Protein AF-Q6WKX2-F1 (afdb_monomer)

InterPro domains:
  IPR000971 Globin [PF00042] (26-140)
  IPR000971 Globin [PS01033] (1-141)
  IPR001032 Leghaemoglobin-like [PTHR22924] (1-141)
  IPR009050 Globin-like superfamily [SSF46458] (1-140)
  IPR012292 Globin/Protoglobin [G3DSA:1.10.490.10] (1-141)
  IPR019824 Leghaemoglobin, iron-binding site [PS00208] (55-66)

Foldseek 3Di:
DDPVLLCLLVVLCVQCVVVQLVLQLLLVVLLCVVPVVVQCLPPQRVPDPDDSSPRPPSSVVSSVLSVQLSQLLVCCHPPVARDDPPVVLVVVVVSCVVSPNDPVSLPSLCSLDCSSCVSVVVS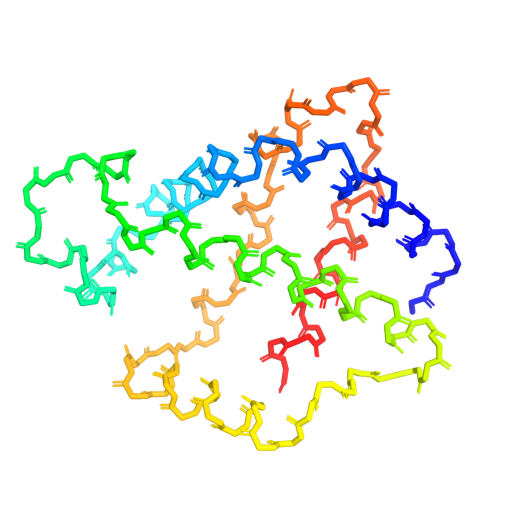DDPSNSVSSSVSSVRSVD

Secondary structure (DSSP, 8-state):
--HHHHHHHHHHHHHHGGGHHHHHHHHHHHHHHH-GGGGGGSHHHHT--S-GGG-TTHHHHHHHHHHHHHHHHHHHHHHSS----HHHHHHHHHHHHHTT--HHHH--TTTTSHHHHGGGTTT--HHHHHHHHHHHHHHH-

Structure (mmCIF, N/CA/C/O backbone):
data_AF-Q6WKX2-F1
#
_entry.id   AF-Q6WKX2-F1
#
loop_
_atom_site.group_PDB
_atom_site.id
_atom_site.type_symbol
_atom_site.label_atom_id
_atom_site.label_alt_id
_atom_site.label_comp_id
_atom_site.label_asym_id
_atom_site.label_entity_id
_atom_site.label_seq_id
_atom_site.pdbx_PDB_ins_code
_atom_site.Cartn_x
_atom_site.Cartn_y
_atom_site.Cartn_z
_atom_site.occupancy
_atom_site.B_iso_or_equiv
_atom_site.auth_seq_id
_atom_site.auth_comp_id
_atom_site.auth_asym_id
_atom_site.auth_atom_id
_atom_site.pdbx_PDB_model_num
ATOM 1 N N . PHE A 1 1 ? -5.556 3.647 16.032 1.00 90.94 1 PHE A N 1
ATOM 2 C CA . PHE A 1 1 ? -6.514 3.284 14.982 1.00 90.94 1 PHE A CA 1
ATOM 3 C C . PHE A 1 1 ? -7.911 3.233 15.582 1.00 90.94 1 PHE A C 1
ATOM 5 O O . PHE A 1 1 ? -8.194 2.341 16.381 1.00 90.94 1 PHE A O 1
ATOM 12 N N . SER A 1 2 ? -8.718 4.258 15.317 1.00 96.06 2 SER A N 1
ATOM 13 C CA . SER A 1 2 ? -10.068 4.406 15.867 1.00 96.06 2 SER A CA 1
ATOM 14 C C . SER A 1 2 ? -11.103 3.604 15.073 1.00 96.06 2 SER A C 1
ATOM 16 O O . SER A 1 2 ? -10.803 3.039 14.019 1.00 96.06 2 SER A O 1
ATOM 18 N N . GLU A 1 3 ? -12.326 3.545 15.594 1.00 95.44 3 GLU A N 1
ATOM 19 C CA . GLU A 1 3 ? -13.463 2.932 14.900 1.00 95.44 3 GLU A CA 1
ATOM 20 C C . GLU A 1 3 ? -13.832 3.703 13.631 1.00 95.44 3 GLU A C 1
ATOM 22 O O . GLU A 1 3 ? -14.079 3.112 12.584 1.00 95.44 3 GLU A O 1
ATOM 27 N N . GLU A 1 4 ? -13.777 5.032 13.695 1.00 95.00 4 GLU A N 1
ATOM 28 C CA . GLU A 1 4 ? -14.021 5.913 12.558 1.00 95.00 4 GLU A CA 1
ATOM 29 C C . GLU A 1 4 ? -12.968 5.695 11.466 1.00 95.00 4 GLU A C 1
ATOM 31 O O . GLU A 1 4 ? -13.316 5.590 10.291 1.00 95.00 4 GLU A O 1
ATOM 36 N N . GLN A 1 5 ? -11.687 5.562 11.835 1.00 94.38 5 GLN A N 1
ATOM 37 C CA . GLN A 1 5 ? -10.612 5.276 10.879 1.00 94.38 5 GLN A CA 1
ATOM 38 C C . GLN A 1 5 ? -10.812 3.921 10.181 1.00 94.38 5 GLN A C 1
ATOM 40 O O . GLN A 1 5 ? -10.668 3.835 8.959 1.00 94.38 5 GLN A O 1
ATOM 45 N N . GLU A 1 6 ? -11.198 2.875 10.919 1.00 95.50 6 GLU A N 1
ATOM 46 C CA . GLU A 1 6 ? -11.537 1.574 10.327 1.00 95.50 6 GLU A CA 1
ATOM 47 C C . GLU A 1 6 ? -12.734 1.678 9.389 1.00 95.50 6 GLU A C 1
ATOM 49 O O . GLU A 1 6 ? -12.649 1.236 8.242 1.00 95.50 6 GLU A O 1
ATOM 54 N N . ALA A 1 7 ? -13.819 2.313 9.831 1.00 95.00 7 ALA A N 1
ATOM 55 C CA . ALA A 1 7 ? -15.021 2.477 9.027 1.00 95.00 7 ALA A CA 1
ATOM 56 C C . ALA A 1 7 ? -14.728 3.219 7.714 1.00 95.00 7 ALA A C 1
ATOM 58 O O . ALA A 1 7 ? -15.217 2.818 6.655 1.00 95.00 7 ALA A O 1
ATOM 59 N N . LEU A 1 8 ? -13.892 4.262 7.755 1.00 93.62 8 LEU A N 1
ATOM 60 C CA . LEU A 1 8 ? -13.456 4.998 6.569 1.00 93.62 8 LEU A CA 1
ATOM 61 C C . LEU A 1 8 ? -12.695 4.097 5.590 1.00 93.62 8 LEU A C 1
ATOM 63 O O . LEU A 1 8 ? -13.024 4.090 4.399 1.00 93.62 8 LEU A O 1
ATOM 67 N N . VAL A 1 9 ? -11.722 3.312 6.065 1.00 92.31 9 VAL A N 1
ATOM 68 C CA . VAL A 1 9 ? -10.932 2.400 5.217 1.00 92.31 9 VAL A CA 1
ATOM 69 C C . VAL A 1 9 ? -11.804 1.283 4.646 1.00 92.31 9 VAL A C 1
ATOM 71 O O . VAL A 1 9 ? -11.816 1.080 3.435 1.00 92.31 9 VAL A O 1
ATOM 74 N N . VAL A 1 10 ? -12.601 0.609 5.475 1.00 93.62 10 VAL A N 1
ATOM 75 C CA . VAL A 1 10 ? -13.447 -0.518 5.052 1.00 93.62 10 VAL A CA 1
ATOM 76 C C . VAL A 1 10 ? -14.524 -0.067 4.063 1.00 93.62 10 VAL A C 1
ATOM 78 O O . VAL A 1 10 ? -14.713 -0.701 3.022 1.00 93.62 10 VAL A O 1
ATOM 81 N N . LYS A 1 11 ? -15.207 1.054 4.334 1.00 92.06 11 LYS A N 1
ATOM 82 C CA . LYS A 1 11 ? -16.253 1.586 3.446 1.00 92.06 11 LYS A CA 1
ATOM 83 C C . LYS A 1 11 ? -15.678 2.023 2.100 1.00 92.06 11 LYS A C 1
ATOM 85 O O . LYS A 1 11 ? -16.238 1.684 1.058 1.00 92.06 11 LYS A O 1
ATOM 90 N N . SER A 1 12 ? -14.568 2.763 2.111 1.00 90.38 12 SER A N 1
ATOM 91 C CA . SER A 1 12 ? -13.916 3.208 0.873 1.00 90.38 12 SER A CA 1
ATOM 92 C C . SER A 1 12 ? -13.347 2.031 0.079 1.00 90.38 12 SER A C 1
ATOM 94 O O . SER A 1 12 ? -13.565 1.963 -1.132 1.00 90.38 12 SER A O 1
ATOM 96 N N . TRP A 1 13 ? -12.728 1.049 0.744 1.00 91.19 13 TRP A N 1
ATOM 97 C CA . TRP A 1 13 ? -12.255 -0.175 0.100 1.00 91.19 13 TRP A CA 1
ATOM 98 C C . TRP A 1 13 ? -13.390 -0.971 -0.544 1.00 91.19 13 TRP A C 1
ATOM 100 O O . TRP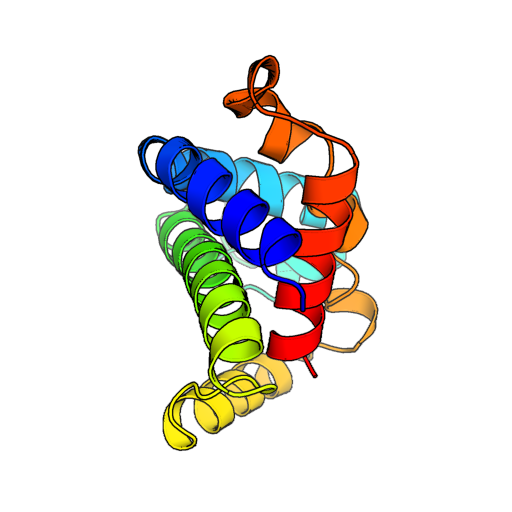 A 1 13 ? -13.250 -1.414 -1.682 1.00 91.19 13 TRP A O 1
ATOM 110 N N . GLY A 1 14 ? -14.540 -1.101 0.126 1.00 90.69 14 GLY A N 1
ATOM 111 C CA . GLY A 1 14 ? -15.713 -1.792 -0.416 1.00 90.69 14 GLY A CA 1
ATOM 112 C C . GLY A 1 14 ? -16.186 -1.234 -1.764 1.00 90.69 14 GLY A C 1
ATOM 113 O O . GLY A 1 14 ? -16.657 -1.989 -2.616 1.00 90.69 14 GLY A O 1
ATOM 114 N N . VAL A 1 15 ? -16.005 0.070 -1.993 1.00 89.00 15 VAL A N 1
ATOM 115 C CA . VAL A 1 15 ? -16.285 0.709 -3.287 1.00 89.00 15 VAL A CA 1
ATOM 116 C C . VAL A 1 15 ? -15.110 0.557 -4.250 1.00 89.00 15 VAL A C 1
ATOM 118 O O . VAL A 1 15 ? -15.303 0.105 -5.378 1.00 89.00 15 VAL A O 1
ATOM 121 N N . MET A 1 16 ? -13.891 0.864 -3.800 1.00 87.62 16 MET A N 1
ATOM 122 C CA . MET A 1 16 ? -12.677 0.805 -4.621 1.00 87.62 16 MET A CA 1
ATOM 123 C C . MET A 1 16 ? -12.394 -0.596 -5.173 1.00 87.62 16 MET A C 1
ATOM 125 O O . MET A 1 16 ? -11.891 -0.713 -6.287 1.00 87.62 16 MET A O 1
ATOM 129 N N . LYS A 1 17 ? -12.743 -1.661 -4.439 1.00 87.31 17 LYS A N 1
ATOM 130 C CA . LYS A 1 17 ? -12.460 -3.058 -4.804 1.00 87.31 17 LYS A CA 1
ATOM 131 C C . LYS A 1 17 ? -13.005 -3.450 -6.183 1.00 87.31 17 LYS A C 1
ATOM 133 O O . LYS A 1 17 ? -12.391 -4.281 -6.847 1.00 87.31 17 LYS A O 1
ATOM 138 N N . LYS A 1 18 ? -14.109 -2.838 -6.634 1.00 86.25 18 LYS A N 1
ATOM 139 C CA . LYS A 1 18 ? -14.716 -3.097 -7.955 1.00 86.25 18 LYS A CA 1
ATOM 140 C C . LYS A 1 18 ? -13.789 -2.712 -9.112 1.00 86.25 18 LYS A C 1
ATOM 142 O O . LYS A 1 18 ? -13.700 -3.447 -10.088 1.00 86.25 18 LYS A O 1
ATOM 147 N N . ASP A 1 19 ? -13.041 -1.623 -8.945 1.00 85.75 19 ASP A N 1
ATOM 148 C CA . ASP A 1 19 ? -12.129 -1.061 -9.949 1.00 85.75 19 ASP A CA 1
ATOM 149 C C . ASP A 1 19 ? -10.661 -1.114 -9.502 1.00 85.75 19 ASP A C 1
ATOM 151 O O . ASP A 1 19 ? -9.790 -0.445 -10.069 1.00 85.75 19 ASP A O 1
ATOM 155 N N . ALA A 1 20 ? -10.356 -1.916 -8.478 1.00 83.31 20 ALA A N 1
ATOM 156 C CA . ALA A 1 20 ? -9.079 -1.850 -7.776 1.00 83.31 20 ALA A CA 1
ATOM 157 C C . ALA A 1 20 ? -7.874 -2.182 -8.668 1.00 83.31 20 ALA A C 1
ATOM 159 O O . ALA A 1 20 ? -6.785 -1.664 -8.440 1.00 83.31 20 ALA A O 1
ATOM 160 N N . GLY A 1 21 ? -8.067 -2.958 -9.740 1.00 84.75 21 GLY A N 1
ATOM 161 C CA . GLY A 1 21 ? -7.026 -3.173 -10.746 1.00 84.75 21 GLY A CA 1
ATOM 162 C C . GLY A 1 21 ? -6.644 -1.885 -11.486 1.00 84.75 21 GLY A C 1
ATOM 163 O O . GLY A 1 21 ? -5.461 -1.596 -11.644 1.00 84.75 21 GLY A O 1
ATOM 164 N N . GLN A 1 22 ? -7.624 -1.081 -11.912 1.00 84.94 22 GLN A N 1
ATOM 165 C CA . GLN A 1 22 ? -7.359 0.198 -12.585 1.00 84.94 22 GLN A CA 1
ATOM 166 C C . GLN A 1 22 ? -6.855 1.260 -11.604 1.00 84.94 22 GLN A C 1
ATOM 168 O O . GLN A 1 22 ? -5.941 2.019 -11.930 1.00 84.94 22 GLN A O 1
ATOM 173 N N . LEU A 1 23 ? -7.416 1.297 -10.392 1.00 86.00 23 LEU A N 1
ATOM 174 C CA . LEU A 1 23 ? -6.938 2.162 -9.311 1.00 86.00 23 LEU A CA 1
ATOM 175 C C . LEU A 1 23 ? -5.486 1.855 -8.948 1.00 86.00 23 LEU A C 1
ATOM 177 O O . LEU A 1 23 ? -4.694 2.777 -8.780 1.00 86.00 23 LEU A O 1
ATOM 181 N N . GLY A 1 24 ? -5.134 0.571 -8.900 1.00 86.38 24 GLY A N 1
ATOM 182 C CA . GLY A 1 24 ? -3.777 0.085 -8.701 1.00 86.38 24 GLY A CA 1
ATOM 183 C C . GLY A 1 24 ? -2.799 0.613 -9.729 1.00 86.38 24 GLY A C 1
ATOM 184 O O . GLY A 1 24 ? -1.763 1.160 -9.364 1.00 86.38 24 GLY A O 1
ATOM 185 N N . VAL A 1 25 ? -3.151 0.537 -11.011 1.00 88.56 25 VAL A N 1
ATOM 186 C CA . VAL A 1 25 ? -2.295 1.098 -12.061 1.00 88.56 25 VAL A CA 1
ATOM 187 C C . VAL A 1 25 ? -2.134 2.609 -11.891 1.00 88.56 25 VAL A C 1
ATOM 189 O O . VAL A 1 25 ? -1.009 3.092 -11.933 1.00 88.56 25 VAL A O 1
ATOM 192 N N . LYS A 1 26 ? -3.218 3.355 -11.632 1.00 87.25 26 LYS A N 1
ATOM 193 C CA . LYS A 1 26 ? -3.148 4.812 -11.404 1.00 87.25 26 LYS A CA 1
ATOM 194 C C . LYS A 1 26 ? -2.284 5.173 -10.193 1.00 87.25 26 LYS A C 1
ATOM 196 O O . LYS A 1 26 ? -1.535 6.145 -10.248 1.00 87.25 26 LYS A O 1
ATOM 201 N N . PHE A 1 27 ? -2.385 4.398 -9.115 1.00 87.00 27 PHE A N 1
ATOM 202 C CA . PHE A 1 27 ? -1.581 4.565 -7.907 1.00 87.00 27 PHE A CA 1
ATOM 203 C C . PHE A 1 27 ? -0.088 4.403 -8.210 1.00 87.00 27 PHE A C 1
ATOM 205 O O . PHE A 1 27 ? 0.692 5.318 -7.954 1.00 87.00 27 PHE A O 1
ATOM 212 N N . PHE A 1 28 ? 0.303 3.296 -8.845 1.00 88.94 28 PHE A N 1
ATOM 213 C CA . PHE A 1 28 ? 1.703 3.058 -9.205 1.00 88.94 28 PHE A CA 1
ATOM 214 C C . PHE A 1 28 ? 2.215 4.009 -10.287 1.00 88.94 28 PHE A C 1
ATOM 216 O O . PHE A 1 28 ? 3.359 4.446 -10.212 1.00 88.94 28 PHE A O 1
ATOM 223 N N . ALA A 1 29 ? 1.380 4.406 -11.250 1.00 89.19 29 ALA A N 1
ATOM 224 C CA . ALA A 1 29 ? 1.730 5.451 -12.206 1.00 89.19 29 ALA A CA 1
ATOM 225 C C . ALA A 1 29 ? 2.087 6.760 -11.485 1.00 89.19 29 ALA A C 1
ATOM 227 O O . ALA A 1 29 ? 3.082 7.389 -11.833 1.00 89.19 29 ALA A O 1
ATOM 228 N N . LYS A 1 30 ? 1.343 7.127 -10.429 1.00 87.50 30 LYS A N 1
ATOM 229 C CA . LYS A 1 30 ? 1.658 8.309 -9.619 1.00 87.50 30 LYS A CA 1
ATOM 230 C C . LYS A 1 30 ? 2.946 8.145 -8.810 1.00 87.50 30 LYS A C 1
ATOM 232 O O . LYS A 1 30 ? 3.715 9.096 -8.731 1.00 87.50 30 LYS A O 1
ATOM 237 N N . ILE A 1 31 ? 3.212 6.954 -8.262 1.00 87.88 31 ILE A N 1
ATOM 238 C CA . ILE A 1 31 ? 4.504 6.644 -7.623 1.00 87.88 31 ILE A CA 1
ATOM 239 C C . ILE A 1 31 ? 5.645 6.866 -8.619 1.00 87.88 31 ILE A C 1
ATOM 241 O O . ILE A 1 31 ? 6.606 7.550 -8.294 1.00 87.88 31 ILE A O 1
ATOM 245 N N . PHE A 1 32 ? 5.532 6.345 -9.841 1.00 88.81 32 PHE A N 1
ATOM 246 C CA . PHE A 1 32 ? 6.585 6.468 -10.853 1.00 88.81 32 PHE A CA 1
ATOM 247 C C . PHE A 1 32 ? 6.705 7.875 -11.447 1.00 88.81 32 PHE A C 1
ATOM 249 O O . PHE A 1 32 ? 7.769 8.226 -11.943 1.00 88.81 32 PHE A O 1
ATOM 256 N N . GLU A 1 33 ? 5.651 8.686 -11.390 1.00 87.50 33 GLU A N 1
ATOM 257 C CA . GLU A 1 33 ? 5.716 10.113 -11.722 1.00 87.50 33 GLU A CA 1
ATOM 258 C C . GLU A 1 33 ? 6.538 10.887 -10.678 1.00 87.50 33 GLU A C 1
ATOM 260 O O . GLU A 1 33 ? 7.345 11.737 -11.041 1.00 87.50 33 GLU A O 1
ATOM 265 N N . ILE A 1 34 ? 6.359 10.572 -9.388 1.00 85.12 34 ILE A N 1
ATOM 266 C CA . ILE A 1 34 ? 7.073 11.212 -8.269 1.00 85.12 34 ILE A CA 1
ATOM 267 C C . ILE A 1 34 ? 8.517 10.698 -8.172 1.00 85.12 34 ILE A C 1
ATOM 269 O O . ILE A 1 34 ? 9.450 11.478 -8.001 1.00 85.12 34 ILE A O 1
ATOM 273 N N . ALA A 1 35 ? 8.702 9.385 -8.304 1.00 86.50 35 ALA A N 1
ATOM 274 C CA . ALA A 1 35 ? 9.978 8.692 -8.191 1.00 86.50 35 ALA A CA 1
ATOM 275 C C . ALA A 1 35 ? 10.179 7.732 -9.382 1.00 86.50 35 ALA A C 1
ATOM 277 O O . ALA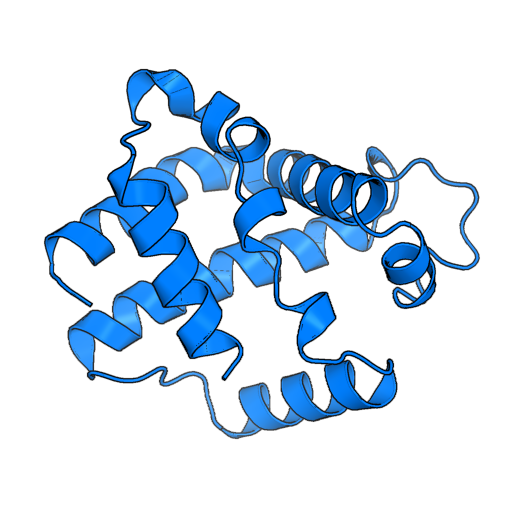 A 1 35 ? 9.968 6.521 -9.260 1.00 86.50 35 ALA A O 1
ATOM 278 N N . PRO A 1 36 ? 10.626 8.232 -10.552 1.00 88.50 36 PRO A N 1
ATOM 279 C CA . PRO A 1 36 ? 10.828 7.401 -11.743 1.00 88.50 36 PRO A CA 1
ATOM 280 C C . PRO A 1 36 ? 11.818 6.248 -11.540 1.00 88.50 36 PRO A C 1
ATOM 282 O O . PRO A 1 36 ? 11.689 5.193 -12.166 1.00 88.50 36 PRO A O 1
ATOM 285 N N . SER A 1 37 ? 12.797 6.423 -10.645 1.00 88.88 37 SER A N 1
ATOM 286 C CA . SER A 1 37 ? 13.759 5.384 -10.263 1.00 88.88 37 SER A CA 1
ATOM 287 C C . SER A 1 37 ? 13.079 4.150 -9.663 1.00 88.88 37 SER A C 1
ATOM 289 O O . SER A 1 37 ? 13.503 3.033 -9.967 1.00 88.88 37 SER A O 1
ATOM 291 N N . ALA A 1 38 ? 11.982 4.326 -8.916 1.00 89.12 38 ALA A N 1
ATOM 292 C CA . ALA A 1 38 ? 11.251 3.232 -8.280 1.00 89.12 38 ALA A CA 1
ATOM 293 C C . ALA A 1 38 ? 10.714 2.223 -9.306 1.00 89.12 38 ALA A C 1
ATOM 295 O O . ALA A 1 38 ? 10.690 1.023 -9.042 1.00 89.12 38 ALA A O 1
ATOM 296 N N . LYS A 1 39 ? 10.374 2.667 -10.529 1.00 90.00 39 LYS A N 1
ATOM 297 C CA . LYS A 1 39 ? 9.926 1.774 -11.614 1.00 90.00 39 LYS A CA 1
ATOM 298 C C . LYS A 1 39 ? 10.950 0.672 -11.913 1.00 90.00 39 LYS A C 1
ATOM 300 O O . LYS A 1 39 ? 10.562 -0.459 -12.193 1.00 90.00 39 LYS A O 1
ATOM 305 N N . ARG A 1 40 ? 12.252 0.976 -11.827 1.00 90.12 40 ARG A N 1
ATOM 306 C CA . ARG A 1 40 ? 13.341 0.031 -12.144 1.00 90.12 40 ARG A CA 1
ATOM 307 C C . ARG A 1 40 ? 13.518 -1.068 -11.096 1.00 90.12 40 ARG A C 1
ATOM 309 O O . ARG A 1 40 ? 14.160 -2.074 -11.386 1.00 90.12 40 ARG A O 1
ATOM 316 N N . MET A 1 41 ? 12.949 -0.894 -9.906 1.00 90.62 41 MET A N 1
ATOM 317 C CA . MET A 1 41 ? 13.002 -1.881 -8.825 1.00 90.62 41 MET A CA 1
ATOM 318 C C . MET A 1 41 ? 12.031 -3.039 -9.070 1.00 90.62 41 MET A C 1
ATOM 320 O O . MET A 1 41 ? 12.271 -4.173 -8.657 1.00 90.62 41 MET A O 1
ATOM 324 N N . PHE A 1 42 ? 10.954 -2.781 -9.813 1.00 91.00 42 PHE A N 1
ATOM 325 C CA . PHE A 1 42 ? 10.016 -3.807 -10.239 1.00 91.00 42 PHE A CA 1
ATOM 326 C C . PHE A 1 42 ? 10.607 -4.568 -11.422 1.00 91.00 42 PHE A C 1
ATOM 328 O O . PHE A 1 42 ? 10.584 -4.098 -12.559 1.00 91.00 42 PHE A O 1
ATOM 335 N N . SER A 1 43 ? 11.100 -5.781 -11.171 1.00 90.50 43 SER A N 1
ATOM 336 C CA . SER A 1 43 ? 11.680 -6.650 -12.212 1.00 90.50 43 SER A CA 1
ATOM 337 C C . SER A 1 43 ? 10.763 -6.852 -13.426 1.00 90.50 43 SER A C 1
ATOM 339 O O . SER A 1 43 ? 11.237 -6.964 -14.549 1.00 90.50 43 SER A O 1
ATOM 341 N N . PHE A 1 44 ? 9.443 -6.841 -13.222 1.00 89.06 44 PHE A N 1
ATOM 342 C CA . PHE A 1 44 ? 8.451 -6.972 -14.289 1.00 89.06 44 PHE A CA 1
ATOM 343 C C . PHE A 1 44 ? 8.159 -5.679 -15.067 1.00 89.06 44 PHE A C 1
ATOM 345 O O . PHE A 1 44 ? 7.408 -5.733 -16.039 1.00 89.06 44 PHE A O 1
ATOM 352 N N . LEU A 1 45 ? 8.705 -4.535 -14.642 1.00 91.00 45 LEU A N 1
ATOM 353 C CA . LEU A 1 45 ? 8.608 -3.243 -15.333 1.00 91.00 45 LEU A CA 1
ATOM 354 C C . LEU A 1 45 ? 9.943 -2.781 -15.911 1.00 91.00 45 LEU A C 1
ATOM 356 O O . LEU A 1 45 ? 9.938 -2.047 -16.894 1.00 91.00 45 LEU A O 1
ATOM 360 N N . ARG A 1 46 ? 11.064 -3.166 -15.289 1.00 85.44 46 ARG A N 1
ATOM 361 C CA . ARG A 1 46 ? 12.406 -2.708 -15.664 1.00 85.44 46 ARG A CA 1
ATOM 362 C C . ARG A 1 46 ? 12.734 -2.990 -17.130 1.00 85.44 46 ARG A C 1
ATOM 364 O O . ARG A 1 46 ? 13.263 -2.111 -17.797 1.00 85.44 46 ARG A O 1
ATOM 371 N N . ASP A 1 47 ? 12.366 -4.178 -17.600 1.00 82.44 47 ASP A N 1
ATOM 372 C CA . ASP A 1 47 ? 12.723 -4.695 -18.924 1.00 82.44 47 ASP A CA 1
ATOM 373 C C . ASP A 1 47 ? 11.479 -4.821 -19.836 1.00 82.44 47 ASP A C 1
ATOM 375 O O . ASP A 1 47 ? 11.447 -5.637 -20.752 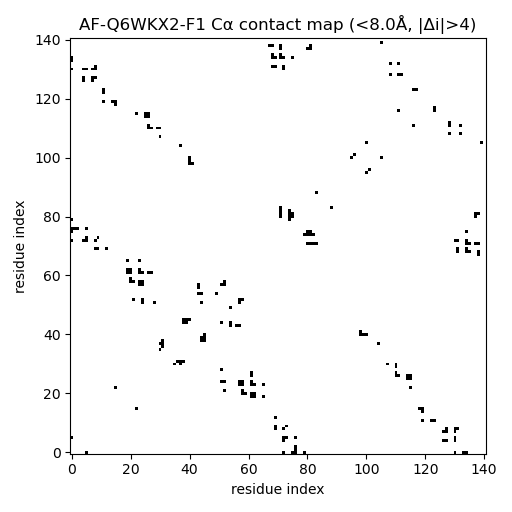1.00 82.44 47 ASP A O 1
ATOM 379 N N . SER A 1 48 ? 10.405 -4.072 -19.543 1.00 84.88 48 SER A N 1
ATOM 380 C CA . SER A 1 48 ? 9.126 -4.162 -20.259 1.00 84.88 48 SER A CA 1
ATOM 381 C C . SER A 1 48 ? 8.836 -2.904 -21.074 1.00 84.88 48 SER A C 1
ATOM 383 O O . SER A 1 48 ? 8.742 -1.811 -20.516 1.00 84.88 48 SER A O 1
ATOM 385 N N . ASP A 1 49 ? 8.577 -3.093 -22.370 1.00 83.31 49 ASP A N 1
ATOM 386 C CA . ASP A 1 49 ? 8.107 -2.035 -23.279 1.00 83.31 49 ASP A CA 1
ATOM 387 C C . ASP A 1 49 ? 6.590 -1.802 -23.193 1.00 83.31 49 ASP A C 1
ATOM 389 O O . ASP A 1 49 ? 6.043 -0.908 -23.840 1.00 83.31 49 ASP A O 1
ATOM 393 N N . LEU A 1 50 ? 5.882 -2.614 -22.399 1.00 86.75 50 LEU A N 1
ATOM 394 C CA . LEU A 1 50 ? 4.440 -2.487 -22.256 1.00 86.75 50 LEU A CA 1
ATOM 395 C C . LEU A 1 50 ? 4.084 -1.222 -21.459 1.00 86.75 50 LEU A C 1
ATOM 397 O O . LEU A 1 50 ? 4.714 -0.933 -20.433 1.00 86.75 50 LEU A O 1
ATOM 401 N N . PRO A 1 51 ? 3.006 -0.518 -21.847 1.00 88.69 51 PRO A N 1
ATOM 402 C CA . PRO A 1 51 ? 2.367 0.464 -20.980 1.00 88.69 51 PRO A CA 1
ATOM 403 C C . PRO A 1 51 ? 2.020 -0.147 -19.613 1.00 88.69 51 PRO A C 1
ATOM 405 O O . PRO A 1 51 ? 1.687 -1.334 -19.516 1.00 88.69 51 PRO A O 1
ATOM 408 N N . LEU A 1 52 ? 2.055 0.659 -18.547 1.00 86.88 52 LEU A N 1
ATOM 409 C CA . LEU A 1 52 ? 1.800 0.196 -17.172 1.00 86.88 52 LEU A CA 1
ATOM 410 C C . LEU A 1 52 ? 0.435 -0.504 -17.048 1.00 86.88 52 LEU A C 1
ATOM 412 O O . LEU A 1 52 ? 0.307 -1.528 -16.380 1.00 86.88 52 LEU A O 1
ATOM 416 N N . GLU A 1 53 ? -0.570 0.011 -17.754 1.00 85.69 53 GLU A N 1
ATOM 417 C CA . GLU A 1 53 ? -1.952 -0.476 -17.808 1.00 85.69 53 GLU A CA 1
ATOM 418 C C . GLU A 1 53 ? -2.073 -1.876 -18.418 1.00 85.69 53 GLU A C 1
ATOM 420 O O . GLU A 1 53 ? -3.020 -2.615 -18.112 1.00 85.69 53 GLU A O 1
ATOM 425 N N . GLN A 1 54 ? -1.120 -2.226 -19.283 1.00 88.31 54 GLN A N 1
ATOM 426 C CA . GLN A 1 54 ? -1.055 -3.494 -20.001 1.00 88.31 54 GLN A CA 1
ATOM 427 C C . GLN A 1 54 ? -0.131 -4.501 -19.312 1.00 88.31 54 GLN A C 1
ATOM 429 O O . GLN A 1 54 ? -0.144 -5.678 -19.669 1.00 88.31 54 GLN A O 1
ATOM 434 N N . ASN A 1 55 ? 0.637 -4.086 -18.298 1.00 88.75 55 ASN A N 1
ATOM 435 C CA . ASN A 1 55 ? 1.518 -4.999 -17.589 1.00 88.75 55 ASN A CA 1
ATOM 436 C C . ASN A 1 55 ? 0.703 -5.990 -16.727 1.00 88.75 55 ASN A C 1
ATOM 438 O O . ASN A 1 55 ? 0.022 -5.575 -15.779 1.00 88.75 55 ASN A O 1
ATOM 442 N N . PRO A 1 56 ? 0.787 -7.310 -16.989 1.00 88.19 56 PRO A N 1
ATOM 443 C CA . PRO A 1 56 ? -0.058 -8.297 -16.319 1.00 88.19 56 PRO A CA 1
ATOM 444 C C . PRO A 1 56 ? 0.298 -8.497 -14.840 1.00 88.19 56 PRO A C 1
ATOM 446 O O . PRO A 1 56 ? -0.511 -9.038 -14.090 1.00 88.19 56 PRO A O 1
ATOM 449 N N . LYS A 1 57 ? 1.489 -8.063 -14.401 1.00 90.75 57 LYS A N 1
ATOM 450 C CA . LYS A 1 57 ? 1.979 -8.237 -13.024 1.00 90.75 57 LYS A CA 1
ATOM 451 C C . LYS A 1 57 ? 1.751 -7.011 -12.140 1.00 90.75 57 LYS A C 1
ATOM 453 O O . LYS A 1 57 ? 1.693 -7.157 -10.920 1.00 90.75 57 LYS A O 1
ATOM 458 N N . LEU A 1 58 ? 1.543 -5.830 -12.729 1.00 89.56 58 LEU A N 1
ATOM 459 C CA . LEU A 1 58 ? 1.301 -4.608 -11.961 1.00 89.56 58 LEU A CA 1
ATOM 460 C C . LEU A 1 58 ? -0.058 -4.630 -11.248 1.00 89.56 58 LEU A C 1
ATOM 462 O O . LEU A 1 58 ? -0.134 -4.305 -10.066 1.00 89.56 58 LEU A O 1
ATOM 466 N N . LYS A 1 59 ? -1.125 -5.051 -11.943 1.00 88.50 59 LYS A N 1
ATOM 467 C CA . LYS A 1 59 ? -2.481 -5.086 -11.363 1.00 88.50 59 LYS A CA 1
ATOM 468 C C . LYS A 1 59 ? -2.562 -6.005 -10.134 1.00 88.50 59 LYS A C 1
ATOM 470 O O . LYS A 1 59 ? -3.020 -5.522 -9.102 1.00 88.50 59 LYS A O 1
ATOM 475 N N . PRO A 1 60 ? -2.099 -7.273 -10.180 1.00 90.19 60 PRO A N 1
ATOM 476 C CA . PRO A 1 60 ? -2.101 -8.135 -8.999 1.00 90.19 60 PRO A CA 1
ATOM 477 C C . PRO A 1 60 ? -1.271 -7.572 -7.846 1.00 90.19 60 PRO A C 1
ATOM 479 O O . PRO A 1 60 ? -1.728 -7.601 -6.710 1.00 90.19 60 PRO A O 1
ATOM 482 N N . HIS A 1 61 ? -0.089 -7.011 -8.127 1.00 90.25 61 HIS A N 1
ATOM 483 C CA . HIS A 1 61 ? 0.744 -6.412 -7.085 1.00 90.25 61 HIS A CA 1
ATOM 484 C C . HIS A 1 61 ? 0.023 -5.253 -6.383 1.00 90.25 61 HIS A C 1
ATOM 486 O O . HIS A 1 61 ? -0.054 -5.220 -5.157 1.00 90.25 61 HIS A O 1
ATOM 492 N N . ALA A 1 62 ? -0.581 -4.346 -7.152 1.00 88.06 62 ALA A N 1
ATOM 493 C CA . ALA A 1 62 ? -1.305 -3.217 -6.588 1.00 88.06 62 ALA A CA 1
ATOM 494 C C . ALA A 1 62 ? -2.554 -3.631 -5.798 1.00 88.06 62 ALA A C 1
ATOM 496 O O . ALA A 1 62 ? -2.845 -3.046 -4.755 1.00 88.06 62 ALA A O 1
ATOM 497 N N . LEU A 1 63 ? -3.265 -4.666 -6.257 1.00 89.25 63 LEU A N 1
ATOM 498 C CA . LEU A 1 63 ? -4.374 -5.260 -5.511 1.00 89.25 63 LEU A CA 1
ATOM 499 C C . LEU A 1 63 ? -3.921 -5.808 -4.157 1.00 89.25 63 LEU A C 1
ATOM 501 O O . LEU A 1 63 ? -4.601 -5.565 -3.161 1.00 89.25 63 LEU A O 1
ATOM 505 N N . SER A 1 64 ? -2.780 -6.503 -4.113 1.00 90.31 64 SER A N 1
ATOM 506 C CA . SER A 1 64 ? -2.219 -7.012 -2.861 1.00 90.31 64 SER A CA 1
ATOM 507 C C . SER A 1 64 ? -1.905 -5.882 -1.886 1.00 90.31 64 SER A C 1
ATOM 509 O O . SER A 1 64 ? -2.293 -5.981 -0.728 1.00 90.31 64 SER A O 1
ATOM 511 N N . VAL A 1 65 ? -1.287 -4.785 -2.345 1.00 88.88 65 VAL A N 1
ATOM 512 C CA . VAL A 1 65 ? -1.004 -3.623 -1.482 1.00 88.88 65 VAL A CA 1
ATOM 513 C C . VAL A 1 65 ? -2.297 -3.064 -0.885 1.00 88.88 65 VAL A C 1
ATOM 515 O O . VAL A 1 65 ? -2.412 -2.976 0.333 1.00 88.88 65 VAL A O 1
ATOM 518 N N . PHE A 1 66 ? -3.311 -2.766 -1.706 1.00 89.56 66 PHE A N 1
ATOM 519 C CA . PHE A 1 66 ? -4.576 -2.225 -1.196 1.00 89.56 66 PHE A CA 1
ATOM 520 C C . PHE A 1 66 ? -5.292 -3.171 -0.227 1.00 89.56 66 PHE A C 1
ATOM 522 O O . PHE A 1 66 ? -5.791 -2.728 0.810 1.00 89.56 66 PHE A O 1
ATOM 529 N N . ALA A 1 67 ? -5.348 -4.465 -0.552 1.00 90.75 67 ALA A N 1
ATOM 530 C CA . ALA A 1 67 ? -5.999 -5.458 0.293 1.00 90.75 67 ALA A CA 1
ATOM 531 C C . ALA A 1 67 ? -5.288 -5.584 1.644 1.00 90.75 67 ALA A C 1
ATOM 533 O O . ALA A 1 67 ? -5.938 -5.495 2.683 1.00 90.75 67 ALA A O 1
ATOM 534 N N . MET A 1 68 ? -3.958 -5.703 1.636 1.00 91.19 68 MET A N 1
ATOM 535 C CA . MET A 1 68 ? -3.168 -5.822 2.858 1.00 91.19 68 MET A CA 1
ATOM 536 C C . MET A 1 68 ? -3.233 -4.559 3.717 1.00 91.19 68 MET A C 1
ATOM 538 O O . MET A 1 68 ? -3.311 -4.662 4.939 1.00 91.19 68 MET A O 1
ATOM 542 N N . THR A 1 69 ? -3.267 -3.365 3.119 1.00 91.19 69 THR A N 1
ATOM 543 C CA . THR A 1 69 ? -3.476 -2.119 3.871 1.00 91.19 69 THR A CA 1
ATOM 544 C C . THR A 1 69 ? -4.864 -2.082 4.518 1.00 91.19 69 THR A C 1
ATOM 546 O O . THR A 1 69 ? -4.985 -1.736 5.692 1.00 91.19 69 THR A O 1
ATOM 549 N N . CYS A 1 70 ? -5.913 -2.498 3.800 1.00 92.06 70 CYS A N 1
ATOM 550 C CA . CYS A 1 70 ? -7.258 -2.581 4.371 1.00 92.06 70 CYS A CA 1
ATOM 551 C C . CYS A 1 70 ? -7.347 -3.619 5.502 1.00 92.06 70 CYS A C 1
ATOM 553 O O . CYS A 1 70 ? -7.972 -3.362 6.529 1.00 92.06 70 CYS A O 1
ATOM 555 N N . GLU A 1 71 ? -6.727 -4.788 5.343 1.00 92.06 71 GLU A N 1
ATOM 556 C CA . GLU A 1 71 ? -6.661 -5.802 6.401 1.00 92.06 71 GLU A CA 1
ATOM 557 C C . GLU A 1 71 ? -5.895 -5.285 7.621 1.00 92.06 71 GLU A C 1
ATOM 559 O O . GLU A 1 71 ? -6.309 -5.520 8.756 1.00 92.06 71 GLU A O 1
ATOM 564 N N . SER A 1 72 ? -4.825 -4.520 7.396 1.00 92.19 72 SER A N 1
ATOM 565 C CA . SER A 1 72 ? -4.041 -3.900 8.465 1.00 92.19 72 SER A CA 1
ATOM 566 C C . SER A 1 72 ? -4.878 -2.921 9.284 1.00 92.19 72 SER A C 1
ATOM 568 O O . SER A 1 72 ? -4.803 -2.953 10.507 1.00 92.19 72 SER A O 1
ATOM 570 N N . ALA A 1 73 ? -5.746 -2.124 8.652 1.00 93.06 73 ALA A N 1
ATOM 571 C CA . ALA A 1 73 ? -6.696 -1.254 9.355 1.00 93.06 73 ALA A CA 1
ATOM 572 C C . ALA A 1 73 ? -7.600 -2.036 10.331 1.00 93.06 73 ALA A C 1
ATOM 574 O O . ALA A 1 73 ? -7.709 -1.685 11.508 1.00 93.06 73 ALA A O 1
ATOM 575 N N . VAL A 1 74 ? -8.187 -3.143 9.863 1.00 93.88 74 VAL A N 1
ATOM 576 C CA . VAL A 1 74 ? -9.051 -4.015 10.681 1.00 93.88 74 VAL A CA 1
ATOM 577 C C . VAL A 1 74 ? -8.265 -4.641 11.838 1.00 93.88 74 VAL A C 1
ATOM 579 O O . VAL A 1 74 ? -8.722 -4.682 12.982 1.00 93.88 74 VAL A O 1
ATOM 582 N N . GLN A 1 75 ? -7.047 -5.114 11.569 1.00 92.25 75 GLN A N 1
ATOM 583 C CA . GLN A 1 75 ? -6.181 -5.720 12.583 1.00 92.25 75 GLN A CA 1
ATOM 584 C C . GLN A 1 75 ? -5.733 -4.702 13.636 1.00 92.25 75 GLN A C 1
ATOM 586 O O . GLN A 1 75 ? -5.773 -4.999 14.829 1.00 92.25 75 GLN A O 1
ATOM 591 N N . LEU A 1 76 ? -5.385 -3.483 13.221 1.00 93.00 76 LEU A N 1
ATOM 592 C CA . LEU A 1 76 ? -5.023 -2.398 14.129 1.00 93.00 76 LEU A CA 1
ATOM 593 C C . LEU A 1 76 ? -6.176 -2.026 15.054 1.00 93.00 76 LEU A C 1
ATOM 595 O O . LEU A 1 76 ? -5.938 -1.824 16.244 1.00 93.00 76 LEU A O 1
ATOM 599 N N . ARG A 1 77 ? -7.417 -1.976 14.551 1.00 93.44 77 ARG A N 1
ATOM 600 C CA . ARG A 1 77 ? -8.584 -1.752 15.412 1.00 93.44 77 ARG A CA 1
ATOM 601 C C . ARG A 1 77 ? -8.777 -2.899 16.396 1.00 93.44 77 ARG A C 1
ATOM 603 O O . ARG A 1 77 ? -8.942 -2.660 17.590 1.00 93.44 77 ARG A O 1
ATOM 610 N N . LYS A 1 78 ? -8.774 -4.137 15.898 1.00 92.75 78 LYS A N 1
ATOM 611 C CA . LYS A 1 78 ? -9.131 -5.323 16.686 1.00 92.75 78 LYS A CA 1
ATOM 612 C C . LYS A 1 78 ? -8.069 -5.716 17.714 1.00 92.75 78 LYS A C 1
ATOM 614 O O . LYS A 1 78 ? -8.411 -6.170 18.799 1.00 92.75 78 LYS A O 1
ATOM 619 N N . ALA A 1 79 ? -6.794 -5.610 17.353 1.00 91.75 79 ALA A N 1
ATOM 620 C CA . ALA A 1 79 ? -5.675 -6.169 18.109 1.00 91.75 79 ALA A CA 1
ATOM 621 C C . ALA A 1 79 ? -4.613 -5.129 18.503 1.00 91.75 79 ALA A C 1
ATOM 623 O O . ALA A 1 79 ? -3.631 -5.488 19.150 1.00 91.75 79 ALA A O 1
ATOM 624 N N . GLY A 1 80 ? -4.760 -3.864 18.093 1.00 90.44 80 GLY A N 1
ATOM 625 C CA . GLY A 1 80 ? -3.780 -2.803 18.355 1.00 90.44 80 GLY A CA 1
ATOM 626 C C . GLY A 1 80 ? -2.478 -2.923 17.554 1.00 90.44 80 GLY A C 1
ATOM 627 O O . GLY A 1 80 ? -1.594 -2.082 17.699 1.00 90.44 80 GLY A O 1
ATOM 628 N N . LYS A 1 81 ? -2.346 -3.954 16.710 1.00 89.12 81 LYS A N 1
ATOM 629 C CA . LYS A 1 81 ? -1.169 -4.241 15.881 1.00 89.12 81 LYS A CA 1
ATOM 630 C C . LYS A 1 81 ? -1.564 -4.997 14.615 1.00 89.12 81 LYS A C 1
ATOM 632 O O . LYS A 1 81 ? -2.606 -5.648 14.588 1.00 89.12 81 LYS A O 1
ATOM 637 N N . VAL A 1 82 ? -0.706 -4.951 13.601 1.00 88.75 82 VAL A N 1
ATO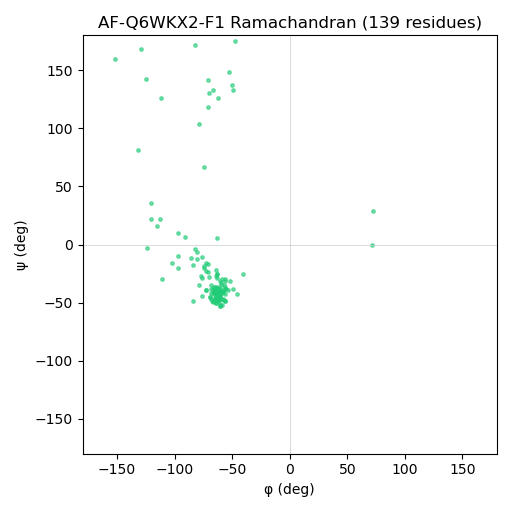M 638 C CA . VAL A 1 82 ? -0.828 -5.796 12.407 1.00 88.75 82 VAL A CA 1
ATOM 639 C C . VAL A 1 82 ? -0.521 -7.246 12.799 1.00 88.75 82 VAL A C 1
ATOM 641 O O . VAL A 1 82 ? 0.453 -7.529 13.493 1.00 88.75 82 VAL A O 1
ATOM 644 N N . THR A 1 83 ? -1.400 -8.167 12.412 1.00 85.81 83 THR A N 1
ATOM 645 C CA . THR A 1 83 ? -1.371 -9.598 12.755 1.00 85.81 83 THR A CA 1
ATOM 646 C C . THR A 1 83 ? -1.279 -10.503 11.526 1.00 85.81 83 THR A C 1
ATOM 648 O O . THR A 1 83 ? -1.613 -11.689 11.600 1.00 85.81 83 THR A O 1
ATOM 651 N N . VAL A 1 84 ? -0.803 -9.972 10.393 1.00 79.69 84 VAL A N 1
ATOM 652 C CA . VAL A 1 84 ? -0.398 -10.785 9.236 1.00 79.69 84 VAL A CA 1
ATOM 653 C C . VAL A 1 84 ? 0.540 -11.897 9.722 1.00 79.69 84 VAL A C 1
ATOM 655 O O . VAL A 1 84 ? 1.395 -11.667 10.579 1.00 79.69 84 VAL A O 1
ATOM 658 N N . ARG A 1 85 ? 0.346 -13.124 9.218 1.00 79.38 85 ARG A N 1
ATOM 659 C CA . ARG A 1 85 ? 1.138 -14.294 9.633 1.00 79.38 85 ARG A CA 1
ATOM 660 C C . ARG A 1 85 ? 2.630 -13.961 9.573 1.00 79.38 85 ARG A C 1
ATOM 662 O O . ARG A 1 85 ? 3.101 -13.441 8.566 1.00 79.38 85 ARG A O 1
ATOM 669 N N . GLU A 1 86 ? 3.366 -14.304 10.629 1.00 71.25 86 GLU A N 1
ATOM 670 C CA . GLU A 1 86 ? 4.779 -13.931 10.778 1.00 71.25 86 GLU A CA 1
ATOM 671 C C . GLU A 1 86 ? 5.644 -14.403 9.598 1.00 71.25 86 GLU A C 1
ATOM 673 O O . GLU A 1 86 ? 6.506 -13.664 9.129 1.00 71.25 86 GLU A O 1
ATOM 678 N N . SER A 1 87 ? 5.374 -15.600 9.064 1.00 66.75 87 SER A N 1
ATOM 679 C CA . SER A 1 87 ? 6.048 -16.111 7.865 1.00 66.75 87 SER A CA 1
ATOM 680 C C . SER A 1 87 ? 5.808 -15.224 6.641 1.00 66.75 87 SER A C 1
ATOM 682 O O . SER A 1 87 ? 6.750 -14.880 5.940 1.00 66.75 87 SER A O 1
ATOM 684 N N . SER A 1 88 ? 4.570 -14.772 6.431 1.00 82.06 88 SER A N 1
ATOM 685 C CA . SER A 1 88 ? 4.219 -13.881 5.324 1.00 82.06 88 SER A CA 1
ATOM 686 C C . SER A 1 88 ? 4.859 -12.497 5.463 1.00 82.06 88 SER A C 1
ATOM 688 O O . SER A 1 88 ? 5.308 -11.946 4.462 1.00 82.06 88 SER A O 1
ATOM 690 N N . LEU A 1 89 ? 4.952 -11.944 6.679 1.00 82.88 89 LEU A N 1
ATOM 691 C CA . LEU A 1 89 ? 5.664 -10.679 6.913 1.00 82.88 89 LEU A CA 1
ATOM 692 C C . LEU A 1 89 ? 7.170 -10.814 6.658 1.00 82.88 89 LEU A C 1
ATOM 694 O O . LEU A 1 89 ? 7.755 -9.946 6.015 1.00 82.88 89 LEU A O 1
ATOM 698 N N . LYS A 1 90 ? 7.790 -11.919 7.092 1.00 85.94 90 LYS A N 1
ATOM 699 C CA . LYS A 1 90 ? 9.209 -12.204 6.823 1.00 85.94 90 LYS A CA 1
ATOM 700 C C . LYS A 1 90 ? 9.495 -12.325 5.327 1.00 85.94 90 LYS A C 1
ATOM 702 O O . LYS A 1 90 ? 10.450 -11.717 4.850 1.00 85.94 90 LYS A O 1
ATOM 707 N N . ASP A 1 91 ? 8.654 -13.041 4.585 1.00 89.06 91 ASP A N 1
ATOM 708 C CA . ASP A 1 91 ? 8.807 -13.201 3.134 1.00 89.06 91 ASP A CA 1
ATOM 709 C C . ASP A 1 91 ? 8.639 -11.867 2.388 1.00 89.06 91 ASP A C 1
ATOM 711 O O . ASP A 1 91 ? 9.390 -11.564 1.452 1.00 89.06 91 ASP A O 1
ATOM 715 N N . LEU A 1 92 ? 7.684 -11.035 2.822 1.00 88.00 92 LEU A N 1
ATOM 716 C CA . LEU A 1 92 ? 7.496 -9.688 2.287 1.00 88.00 92 LEU A CA 1
ATOM 717 C C . LEU A 1 92 ? 8.709 -8.807 2.573 1.00 88.00 92 LEU A C 1
ATOM 719 O O . LEU A 1 92 ? 9.244 -8.214 1.636 1.00 88.00 92 LEU A O 1
ATOM 723 N N . GLY A 1 93 ? 9.178 -8.759 3.821 1.00 89.06 93 GLY A N 1
ATOM 724 C CA . GLY A 1 93 ? 10.364 -7.997 4.209 1.00 89.06 93 GLY A CA 1
ATOM 725 C C . GLY A 1 93 ? 11.605 -8.431 3.426 1.00 89.06 93 GLY A C 1
ATOM 726 O O . GLY A 1 93 ? 12.281 -7.597 2.828 1.00 89.06 93 GLY A O 1
ATOM 727 N N . ALA A 1 94 ? 11.849 -9.741 3.320 1.00 92.81 94 ALA A N 1
ATOM 728 C CA . ALA A 1 94 ? 12.958 -10.293 2.543 1.00 92.81 94 ALA A CA 1
ATOM 729 C C . ALA A 1 94 ? 12.871 -9.926 1.052 1.00 92.81 94 ALA A C 1
ATOM 731 O O . ALA A 1 94 ? 13.885 -9.620 0.424 1.00 92.81 94 ALA A O 1
ATOM 732 N N . THR A 1 95 ? 11.662 -9.919 0.482 1.00 91.94 95 THR A N 1
ATOM 733 C CA . THR A 1 95 ? 11.443 -9.522 -0.914 1.00 91.94 95 THR A CA 1
ATOM 734 C C . THR A 1 95 ? 11.745 -8.040 -1.126 1.00 91.94 95 THR A C 1
ATOM 736 O O . THR A 1 95 ? 12.497 -7.704 -2.038 1.00 91.94 95 THR A O 1
ATOM 739 N N . HIS A 1 96 ? 11.209 -7.152 -0.284 1.00 92.44 96 HIS A N 1
ATOM 740 C CA . HIS A 1 96 ? 11.450 -5.709 -0.394 1.00 92.44 96 HIS A CA 1
ATOM 741 C C . HIS A 1 96 ? 12.935 -5.376 -0.174 1.00 92.44 96 HIS A C 1
ATOM 743 O O . HIS A 1 96 ? 13.518 -4.636 -0.967 1.00 92.44 96 HIS A O 1
ATOM 749 N N . PHE A 1 97 ? 13.582 -6.020 0.802 1.00 92.69 97 PHE A N 1
ATOM 750 C CA . PHE A 1 97 ? 15.021 -5.895 1.041 1.00 92.69 97 PHE A CA 1
ATOM 751 C C . PHE A 1 97 ? 15.853 -6.339 -0.171 1.00 92.69 97 PHE A C 1
ATOM 753 O O . PHE A 1 97 ? 16.736 -5.614 -0.624 1.00 92.69 97 PHE A O 1
ATOM 760 N N . LYS A 1 98 ? 15.531 -7.496 -0.768 1.00 93.25 98 LYS A N 1
ATOM 761 C CA . LYS A 1 98 ? 16.213 -8.016 -1.967 1.00 93.25 98 LYS A CA 1
ATOM 762 C C . LYS A 1 98 ? 16.174 -7.040 -3.147 1.00 93.25 98 LYS A C 1
ATOM 764 O O . LYS A 1 98 ? 17.118 -7.007 -3.934 1.00 93.25 98 LYS A O 1
ATOM 769 N N . TYR A 1 99 ? 15.090 -6.282 -3.296 1.00 90.81 99 TYR A N 1
ATOM 770 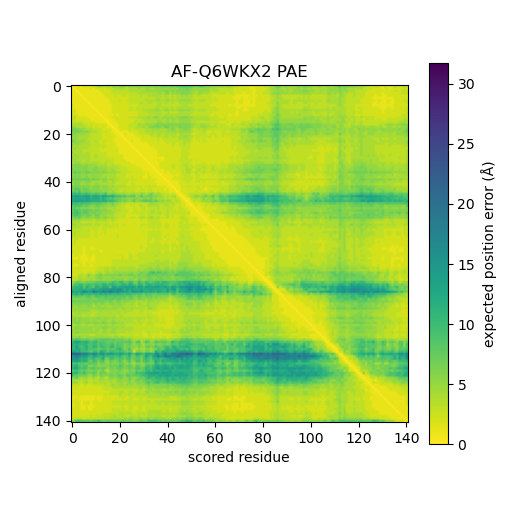C CA . TYR A 1 99 ? 14.931 -5.300 -4.373 1.00 90.81 99 TYR A CA 1
ATOM 771 C C . TYR A 1 99 ? 15.422 -3.892 -4.003 1.00 90.81 99 TYR A C 1
ATOM 773 O O . TYR A 1 99 ? 15.263 -2.974 -4.805 1.00 90.81 99 TYR A O 1
ATOM 781 N N . GLY A 1 100 ? 16.053 -3.723 -2.835 1.00 91.38 100 GLY A N 1
ATOM 782 C CA . GLY A 1 100 ? 16.642 -2.453 -2.405 1.00 91.38 100 GLY A CA 1
ATOM 783 C C . GLY A 1 100 ? 15.607 -1.397 -2.023 1.00 91.38 100 GLY A C 1
ATOM 784 O O . GLY A 1 100 ? 15.848 -0.206 -2.211 1.00 91.38 100 GLY A O 1
ATOM 785 N N . VAL A 1 101 ? 14.433 -1.819 -1.545 1.00 90.81 101 VAL A N 1
ATOM 786 C CA . VAL A 1 101 ? 13.438 -0.898 -0.987 1.00 90.81 101 VAL A CA 1
ATOM 787 C C . VAL A 1 101 ? 13.996 -0.299 0.302 1.00 90.81 101 VAL A C 1
ATOM 789 O O . VAL A 1 101 ? 14.558 -1.009 1.129 1.00 9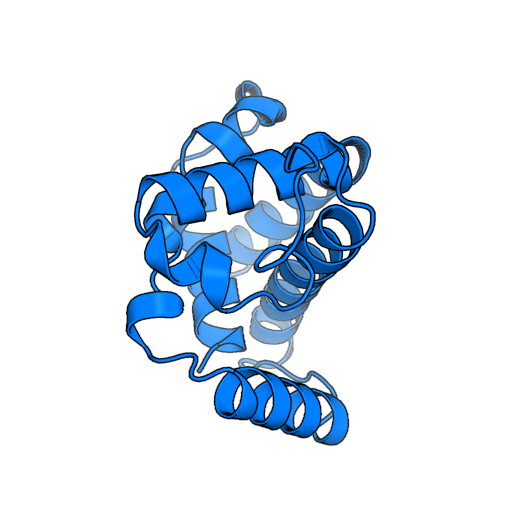0.81 101 VAL A O 1
ATOM 792 N N . VAL A 1 102 ? 13.865 1.019 0.422 1.00 90.00 102 VAL A N 1
ATOM 793 C CA . VAL A 1 102 ? 14.361 1.843 1.531 1.00 90.00 102 VAL A CA 1
ATOM 794 C C . VAL A 1 102 ? 13.205 2.709 2.013 1.00 90.00 102 VAL A C 1
ATOM 796 O O . VAL A 1 102 ? 12.177 2.779 1.333 1.00 90.00 102 VAL A O 1
ATOM 799 N N . ASP A 1 103 ? 13.361 3.356 3.159 1.00 87.56 103 ASP A N 1
ATOM 800 C CA . ASP A 1 103 ? 12.300 4.110 3.830 1.00 87.56 103 ASP A CA 1
ATOM 801 C C . ASP A 1 103 ? 11.642 5.151 2.909 1.00 87.56 103 ASP A C 1
ATOM 803 O O . ASP A 1 103 ? 10.417 5.268 2.875 1.00 87.56 103 ASP A O 1
ATOM 807 N N . GLU A 1 104 ? 12.422 5.829 2.064 1.00 87.94 104 GLU A N 1
ATOM 808 C CA . GLU A 1 104 ? 11.923 6.821 1.106 1.00 87.94 104 GLU A CA 1
ATOM 809 C C . GLU A 1 104 ? 10.971 6.219 0.063 1.00 87.94 104 GLU A C 1
ATOM 811 O O . GLU A 1 104 ? 10.067 6.895 -0.425 1.00 87.94 104 GLU A O 1
ATOM 816 N N . HIS A 1 105 ? 11.133 4.937 -0.272 1.00 87.81 105 HIS A N 1
ATOM 817 C CA . HIS A 1 105 ? 10.233 4.238 -1.190 1.00 87.81 105 HIS A CA 1
ATOM 818 C C . HIS A 1 105 ? 8.880 3.907 -0.547 1.00 87.81 105 HIS A C 1
ATOM 820 O O . HIS A 1 105 ? 7.910 3.674 -1.271 1.00 87.81 105 HIS A O 1
ATOM 826 N N . PHE A 1 106 ? 8.798 3.888 0.788 1.00 83.88 106 PHE A N 1
ATOM 827 C CA . PHE A 1 106 ? 7.545 3.698 1.511 1.00 83.88 106 PHE A CA 1
ATOM 828 C C . PHE A 1 106 ? 6.776 5.006 1.722 1.00 83.88 106 PHE A C 1
ATOM 830 O O . PHE A 1 106 ? 5.592 4.930 2.048 1.00 83.88 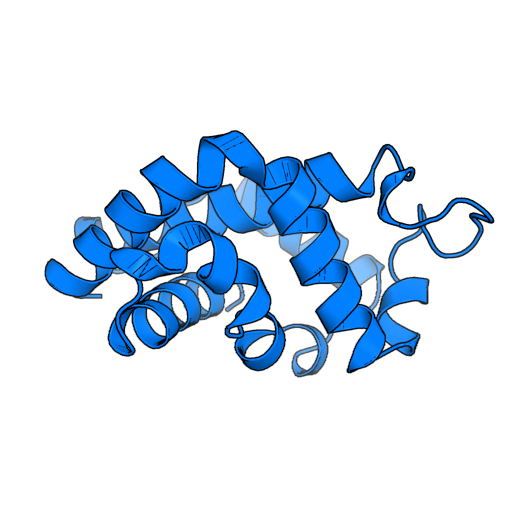106 PHE A O 1
ATOM 837 N N . ASP A 1 107 ? 7.358 6.186 1.470 1.00 81.81 107 ASP A N 1
ATOM 838 C CA . ASP A 1 107 ? 6.623 7.460 1.523 1.00 81.81 107 ASP A CA 1
ATOM 839 C C . ASP A 1 107 ? 5.701 7.644 0.301 1.00 81.81 107 ASP A C 1
ATOM 841 O O . ASP A 1 107 ? 5.865 8.496 -0.574 1.00 81.81 107 ASP A O 1
ATOM 845 N N . VAL A 1 108 ? 4.679 6.793 0.234 1.00 72.12 108 VAL A N 1
ATOM 846 C CA . VAL A 1 108 ? 3.667 6.761 -0.826 1.00 72.12 108 VAL A CA 1
ATOM 847 C C . VAL A 1 108 ? 2.400 7.516 -0.426 1.00 72.12 108 VAL A C 1
ATOM 849 O O . VAL A 1 108 ? 1.393 7.462 -1.138 1.00 72.12 108 VAL A O 1
ATOM 852 N N . ARG A 1 109 ? 2.422 8.260 0.689 1.00 68.69 109 ARG A N 1
ATOM 853 C CA . ARG A 1 109 ? 1.266 9.036 1.178 1.00 68.69 109 ARG A CA 1
ATOM 854 C C . ARG A 1 109 ? 0.780 10.035 0.134 1.00 68.69 109 ARG A C 1
ATOM 856 O O . ARG A 1 109 ? -0.423 10.196 -0.077 1.00 68.69 109 ARG A O 1
ATOM 863 N N . PHE A 1 110 ? 1.718 10.658 -0.575 1.00 65.06 110 PHE A N 1
ATOM 864 C CA . PHE A 1 110 ? 1.414 11.541 -1.696 1.00 65.06 110 PHE A CA 1
ATOM 865 C C . PHE A 1 110 ? 0.871 10.781 -2.913 1.00 65.06 110 PHE A C 1
ATOM 867 O O . PHE A 1 110 ? 0.066 11.330 -3.659 1.00 65.06 110 PHE A O 1
ATOM 874 N N . ALA A 1 111 ? 1.224 9.511 -3.116 1.00 66.81 111 ALA A N 1
ATOM 875 C CA . ALA A 1 111 ? 0.660 8.696 -4.194 1.00 66.81 111 ALA A CA 1
ATOM 876 C C . ALA A 1 111 ? -0.769 8.211 -3.887 1.00 66.81 111 ALA A C 1
ATOM 878 O O . ALA A 1 111 ? -1.590 8.141 -4.804 1.00 66.81 111 ALA A O 1
ATOM 879 N N . PHE A 1 112 ? -1.126 8.036 -2.607 1.00 66.88 112 PHE A N 1
ATOM 880 C CA . PHE A 1 112 ? -2.514 7.871 -2.135 1.00 66.88 112 PHE A CA 1
ATOM 881 C C . PHE A 1 112 ? -3.401 9.112 -2.387 1.00 66.88 112 PHE A C 1
ATOM 883 O O . PHE A 1 112 ? -4.551 9.160 -1.959 1.00 66.88 112 PHE A O 1
ATOM 890 N N . SER A 1 113 ? -2.882 10.132 -3.082 1.00 60.22 113 SER A N 1
ATOM 891 C CA . SER A 1 113 ? -3.565 11.373 -3.444 1.00 60.22 113 SER A CA 1
ATOM 892 C C . SER A 1 113 ? -4.966 11.209 -4.045 1.00 60.22 113 SER A C 1
ATOM 894 O O . SER A 1 113 ? -5.467 10.137 -4.392 1.00 60.22 113 SER A O 1
ATOM 896 N N . ARG A 1 114 ? -5.577 12.380 -4.250 1.00 56.97 114 ARG A N 1
ATOM 897 C CA . ARG A 1 114 ? -6.846 12.621 -4.934 1.00 56.97 114 ARG A CA 1
ATOM 898 C C . ARG A 1 114 ? -7.053 11.769 -6.194 1.00 56.97 114 ARG A C 1
ATOM 900 O O . ARG A 1 114 ? -8.203 11.538 -6.507 1.00 56.97 114 ARG A O 1
ATOM 907 N N . SER A 1 115 ? -6.029 11.276 -6.893 1.00 61.25 115 SER A N 1
ATOM 908 C CA . SER A 1 115 ? -6.178 10.386 -8.057 1.00 61.25 115 SER A CA 1
ATOM 909 C C . SER A 1 115 ? -6.825 9.037 -7.718 1.00 61.25 115 SER A C 1
ATOM 911 O O . SER A 1 115 ? -7.770 8.637 -8.397 1.00 61.25 115 SER A O 1
ATOM 913 N N . VAL A 1 116 ? -6.382 8.365 -6.649 1.00 66.38 116 VAL A N 1
ATOM 914 C CA . VAL A 1 116 ? -6.967 7.088 -6.195 1.00 66.38 116 VAL A CA 1
ATOM 915 C C . VAL A 1 116 ? -8.373 7.332 -5.648 1.00 66.38 116 VAL A C 1
ATOM 917 O O . VAL A 1 116 ? -9.331 6.674 -6.055 1.00 66.38 116 VAL A O 1
ATOM 920 N N . PHE A 1 117 ? -8.522 8.371 -4.823 1.00 71.44 117 PHE A N 1
ATOM 921 C CA . PHE A 1 117 ? -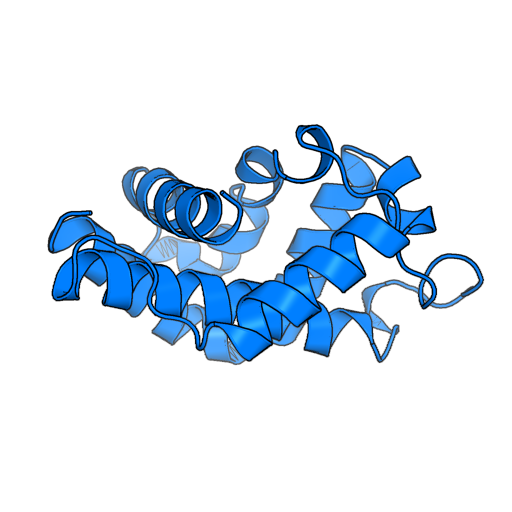9.811 8.747 -4.246 1.00 71.44 117 PHE A CA 1
ATOM 922 C C . PHE A 1 117 ? -10.766 9.467 -5.216 1.00 71.44 117 PHE A C 1
ATOM 924 O O . PHE A 1 117 ? -11.951 9.597 -4.921 1.00 71.44 117 PHE A O 1
ATOM 931 N N . SER A 1 118 ? -10.311 9.893 -6.401 1.00 67.44 118 SER A N 1
ATOM 932 C CA . SER A 1 118 ? -11.158 10.572 -7.401 1.00 67.44 118 SER A CA 1
ATOM 933 C C . SER A 1 118 ? -12.266 9.671 -7.936 1.00 67.44 118 SER A C 1
ATOM 935 O O . SER A 1 118 ? -13.280 10.169 -8.430 1.00 67.44 118 SER A O 1
ATOM 937 N N . SER A 1 119 ? -12.067 8.359 -7.825 1.00 68.31 119 SER A N 1
ATOM 938 C CA . SER A 1 119 ? -13.035 7.336 -8.215 1.00 68.31 119 SER A CA 1
ATOM 939 C C . SER A 1 119 ? -14.108 7.116 -7.146 1.00 68.31 119 SER A C 1
ATOM 941 O O . SER A 1 119 ? -15.126 6.503 -7.429 1.00 68.31 119 SER A O 1
ATOM 943 N N . ILE A 1 120 ? -13.908 7.650 -5.935 1.00 72.69 120 ILE A N 1
ATOM 944 C CA . ILE A 1 120 ? -14.883 7.633 -4.838 1.00 72.69 120 ILE A CA 1
ATOM 945 C C . ILE A 1 120 ? -15.242 9.053 -4.385 1.00 72.69 120 ILE A C 1
ATOM 947 O O . ILE A 1 120 ? -15.439 9.300 -3.199 1.00 72.69 120 ILE A O 1
ATOM 951 N N . ARG A 1 121 ? -15.310 9.996 -5.336 1.00 74.12 121 ARG A N 1
ATOM 952 C CA . ARG A 1 121 ? -15.515 11.436 -5.094 1.00 74.12 121 ARG A CA 1
ATOM 953 C C . ARG A 1 121 ? -16.632 11.750 -4.096 1.00 74.12 121 ARG A C 1
ATOM 955 O O . ARG A 1 121 ? -16.409 12.571 -3.217 1.00 74.12 121 ARG A O 1
ATOM 962 N N . ASP A 1 122 ? -17.760 11.052 -4.184 1.00 78.00 122 ASP A N 1
ATOM 963 C CA . ASP A 1 122 ? -18.930 11.285 -3.322 1.00 78.00 122 ASP A CA 1
ATOM 964 C C . ASP A 1 122 ? -18.752 10.760 -1.890 1.00 78.00 122 ASP A C 1
ATOM 966 O O . ASP A 1 122 ? -19.469 11.153 -0.974 1.00 78.00 122 ASP A O 1
ATOM 970 N N . LEU A 1 123 ? -17.797 9.852 -1.685 1.00 78.44 123 LEU A N 1
ATOM 971 C CA . LEU A 1 123 ? -17.471 9.280 -0.382 1.00 78.44 123 LEU A CA 1
ATOM 972 C C . LEU A 1 123 ? -16.218 9.895 0.229 1.00 78.44 123 LEU A C 1
ATOM 974 O O . LEU A 1 123 ? -15.986 9.693 1.417 1.00 78.44 123 LEU A O 1
ATOM 978 N N . PHE A 1 124 ? -15.408 10.600 -0.563 1.00 83.06 124 PHE A N 1
ATOM 979 C CA . PHE A 1 124 ? -14.115 11.098 -0.129 1.00 83.06 124 PHE A CA 1
ATOM 980 C C . PHE A 1 124 ? -14.255 12.086 1.032 1.00 83.06 124 PHE A C 1
ATOM 982 O O . PHE A 1 124 ? -14.930 13.107 0.925 1.00 83.06 124 PHE A O 1
ATOM 989 N N . GLN A 1 125 ? -13.534 11.800 2.113 1.00 84.31 125 GLN A N 1
ATOM 990 C CA . GLN A 1 125 ? -13.358 12.693 3.254 1.00 84.31 125 GLN A CA 1
ATOM 991 C C . GLN A 1 125 ? -11.853 12.887 3.494 1.00 84.31 125 GLN A C 1
ATOM 993 O O . GLN A 1 125 ? -11.093 11.929 3.301 1.00 84.31 125 GLN A O 1
ATOM 998 N N . PRO A 1 126 ? -11.379 14.086 3.879 1.00 85.38 126 PRO A N 1
ATOM 999 C CA . PRO A 1 126 ? -9.962 14.330 4.171 1.00 85.38 126 PRO A CA 1
ATOM 1000 C C . PRO A 1 126 ? -9.344 13.298 5.127 1.00 85.38 126 PRO A C 1
ATOM 1002 O O . PRO A 1 126 ? -8.224 12.835 4.901 1.00 85.38 126 PRO A O 1
ATOM 1005 N N . GLU A 1 127 ? -10.114 12.868 6.122 1.00 88.81 127 GLU A N 1
ATOM 1006 C CA . GLU A 1 127 ? -9.761 11.896 7.155 1.00 88.81 127 GLU A CA 1
ATOM 1007 C C . GLU A 1 127 ? -9.475 10.506 6.568 1.00 88.81 127 GLU A C 1
ATOM 1009 O O . GLU A 1 127 ? -8.673 9.755 7.124 1.00 88.81 127 GLU A O 1
ATOM 1014 N N . MET A 1 128 ? -10.043 10.171 5.399 1.00 88.31 128 MET A N 1
ATOM 1015 C CA . MET A 1 128 ? -9.748 8.907 4.711 1.00 88.31 128 MET A CA 1
ATOM 1016 C C . MET A 1 128 ? -8.274 8.799 4.333 1.00 88.31 128 MET A C 1
ATOM 1018 O O . MET A 1 128 ? -7.707 7.714 4.423 1.00 88.31 128 MET A O 1
ATOM 1022 N N . LYS A 1 129 ? -7.632 9.905 3.930 1.00 85.69 129 LYS A N 1
ATOM 1023 C CA . LYS A 1 129 ? -6.199 9.890 3.591 1.00 85.69 129 LYS A CA 1
ATOM 1024 C C . LYS A 1 129 ? -5.350 9.538 4.803 1.00 85.69 129 LYS A C 1
ATOM 1026 O O . LYS A 1 129 ? -4.390 8.786 4.672 1.00 85.69 129 LYS A O 1
ATOM 1031 N N . ILE A 1 130 ? -5.720 10.078 5.961 1.00 88.25 130 ILE A N 1
ATOM 1032 C CA . ILE A 1 130 ? -5.026 9.840 7.225 1.00 88.25 130 ILE A CA 1
ATOM 1033 C C . ILE A 1 130 ? -5.220 8.379 7.635 1.00 88.25 130 ILE A C 1
ATOM 1035 O O . ILE A 1 130 ? -4.240 7.687 7.881 1.00 88.25 130 ILE A O 1
ATOM 1039 N N . ALA A 1 131 ? -6.459 7.876 7.601 1.00 91.25 131 ALA A N 1
ATOM 1040 C CA . ALA A 1 131 ? -6.766 6.497 7.972 1.00 91.25 131 ALA A CA 1
ATOM 1041 C C . ALA A 1 131 ? -6.062 5.459 7.073 1.00 91.25 131 ALA A C 1
ATOM 1043 O O . ALA A 1 131 ? -5.462 4.513 7.580 1.00 91.25 131 ALA A O 1
ATOM 1044 N N . TRP A 1 132 ? -6.079 5.648 5.747 1.00 90.81 132 TRP A N 1
ATOM 1045 C CA . TRP A 1 132 ? -5.344 4.782 4.815 1.00 90.81 132 TRP A CA 1
ATOM 1046 C C . TRP A 1 132 ? -3.828 4.883 5.000 1.00 90.81 132 TRP A C 1
ATOM 1048 O O . TRP A 1 132 ? -3.148 3.860 4.969 1.00 90.81 132 TRP A O 1
ATOM 1058 N N . GLY A 1 133 ? -3.309 6.096 5.213 1.00 88.62 133 GLY A N 1
ATOM 1059 C CA . GLY A 1 133 ? -1.891 6.329 5.466 1.00 88.62 133 GLY A CA 1
ATOM 1060 C C . GLY A 1 133 ? -1.411 5.611 6.723 1.00 88.62 133 GLY A C 1
ATOM 1061 O O . GLY A 1 133 ? -0.484 4.821 6.641 1.00 88.62 133 GLY A O 1
ATOM 1062 N N . GLU A 1 134 ? -2.084 5.805 7.857 1.00 90.56 134 GLU A N 1
ATOM 1063 C CA . GLU A 1 134 ? -1.727 5.143 9.118 1.00 90.56 134 GLU A CA 1
ATOM 1064 C C . GLU A 1 134 ? -1.794 3.615 9.023 1.00 90.56 134 GLU A C 1
ATOM 1066 O O . GLU A 1 134 ? -0.916 2.923 9.540 1.00 90.56 134 GLU A O 1
ATOM 1071 N N . ALA A 1 135 ? -2.820 3.072 8.357 1.00 91.62 135 ALA A N 1
ATOM 1072 C CA . ALA A 1 135 ? -2.929 1.632 8.140 1.00 91.62 135 ALA A CA 1
ATOM 1073 C C . ALA A 1 135 ? -1.769 1.092 7.289 1.00 91.62 135 ALA A C 1
ATOM 1075 O O . ALA A 1 135 ? -1.261 0.004 7.560 1.00 91.62 135 ALA A O 1
ATOM 1076 N N . TYR A 1 136 ? -1.339 1.857 6.282 1.00 90.62 136 TYR A N 1
ATOM 1077 C CA . TYR A 1 136 ? -0.193 1.523 5.445 1.00 90.62 136 TYR A CA 1
ATOM 1078 C C . TYR A 1 136 ? 1.122 1.607 6.227 1.00 90.62 136 TYR A C 1
ATOM 1080 O O . TYR A 1 136 ? 1.902 0.662 6.190 1.00 90.62 136 TYR A O 1
ATOM 1088 N N . ASP A 1 137 ? 1.350 2.680 6.989 1.00 88.94 137 ASP A N 1
ATOM 1089 C CA . ASP A 1 137 ? 2.591 2.857 7.755 1.00 88.94 137 ASP A CA 1
ATOM 1090 C C . ASP A 1 137 ? 2.800 1.719 8.746 1.00 88.94 137 ASP A C 1
ATOM 1092 O O . ASP A 1 137 ? 3.904 1.224 8.922 1.00 88.94 137 ASP A O 1
ATOM 1096 N N . LYS A 1 138 ? 1.722 1.286 9.403 1.00 90.44 138 LYS A N 1
ATOM 1097 C CA . LYS A 1 138 ? 1.777 0.187 10.366 1.00 90.44 138 LYS A CA 1
ATOM 1098 C C . LYS A 1 138 ? 2.004 -1.173 9.721 1.00 90.44 138 LYS A C 1
ATOM 1100 O O . LYS A 1 138 ? 2.464 -2.072 10.414 1.00 90.44 138 LYS A O 1
ATOM 1105 N N . LEU A 1 139 ? 1.659 -1.329 8.446 1.00 88.69 139 LEU A N 1
ATOM 1106 C CA . LEU A 1 139 ? 2.002 -2.514 7.666 1.00 88.69 139 LEU A CA 1
ATOM 1107 C C . LEU A 1 139 ? 3.461 -2.477 7.190 1.00 88.69 139 LEU A C 1
ATOM 1109 O O . LEU A 1 139 ? 4.078 -3.530 7.076 1.00 88.69 139 LEU A O 1
ATOM 1113 N N . ALA A 1 140 ? 3.977 -1.287 6.877 1.00 87.25 140 ALA A N 1
ATOM 1114 C CA . ALA A 1 140 ? 5.324 -1.082 6.350 1.00 87.25 140 ALA A CA 1
ATOM 1115 C C . ALA A 1 140 ? 6.424 -1.000 7.429 1.00 87.25 140 ALA A C 1
ATOM 1117 O O . ALA A 1 140 ? 7.596 -1.128 7.083 1.00 87.25 140 ALA A O 1
ATOM 1118 N N . ALA A 1 141 ? 6.051 -0.764 8.691 1.00 83.38 141 ALA A N 1
ATOM 1119 C CA . ALA A 1 141 ? 6.947 -0.664 9.849 1.00 83.38 141 ALA A CA 1
ATOM 1120 C C . ALA A 1 141 ? 7.543 -2.013 10.280 1.00 83.38 141 ALA A C 1
ATOM 1122 O O . ALA A 1 141 ? 8.718 -2.005 10.711 1.00 83.38 141 ALA A O 1
#

Nearest PDB structures (foldseek):
  3zhw-assembly2_B  TM=9.107E-01  e=4.223E-13  Arabidopsis thaliana
  2oif-assembly1_F  TM=8.772E-01  e=1.271E-12  Hordeum vulgare
  2gnv-assembly1_B  TM=8.853E-01  e=3.645E-12  Oryza sativa
  1gdk-assembly1_A  TM=9.033E-01  e=2.334E-08  Lupinus luteus
  2lh7-assembly1_A  TM=8.648E-01  e=6.383E-08  Lupinus luteus

Organism: Euryale ferox (NCBI:txid4414)

Mean predicted aligned error: 4.66 Å

Solvent-accessible surface area (backbone atoms only — not comparable to full-atom values): 7850 Å² total; per-residue (Å²): 110,49,71,66,39,32,50,43,37,54,55,50,43,68,60,45,60,82,50,28,50,62,41,21,37,55,30,52,52,43,42,34,71,78,37,57,72,60,46,58,52,40,74,85,48,55,84,47,90,62,55,70,88,68,38,83,64,50,30,60,53,33,39,50,53,56,50,52,28,49,52,24,29,51,28,25,51,78,66,73,39,68,73,72,56,68,69,60,51,50,53,50,50,55,50,41,52,75,53,66,62,50,74,77,74,67,67,44,64,74,34,63,30,66,76,52,45,54,82,41,59,95,73,64,50,80,64,43,56,53,33,48,42,55,20,36,51,60,67,74,107

Sequence (141 aa):
FSEEQEALVVKSWGVMKKDAGQLGVKFFAKIFEIAPSAKRMFSFLRDSDLPLEQNPKLKPHALSVFAMTCESAVQLRKAGKVTVRESSLKDLGATHFKYGVVDEHFDVRFAFSRSVFSSIRDLFQPEMKIAWGEAYDKLAA

Radius of gyration: 14.84 Å; Cα contacts (8 Å, |Δi|>4): 134; chains: 1; bounding box: 36×30×42 Å

pLDDT: mean 86.38, std 7.76, range [56.97, 96.06]